Protein AF-A0A6N3R3Y7-F1 (afdb_monomer)

InterPro domains:
  IPR031807 HicB-like antitoxin of toxin-antitoxin system [PF15970] (2-65)
  IPR035069 Antitoxin HicB/UPF0150 [SSF143100] (2-49)
  IPR051404 Type II Toxin-Antitoxin System Antitoxin [PTHR34504] (1-58)

Foldseek 3Di:
DDAAPQQRQLDDDDPDPVRRLVSSQVSVVVSVVVCVVVLHQRGDHDDDDPPDDDDDDDPVSVVVNVVSNVVSVVPDDPCVVCVVVVHNPDDDDD

pLDDT: mean 94.19, std 10.68, range [43.78, 98.69]

Solvent-accessible surface area (backbone atoms only — not comparable to full-atom values): 5901 Å² total; per-residue (Å²): 113,44,72,38,94,65,45,72,84,27,59,44,57,39,96,44,73,68,49,24,54,56,39,43,48,56,30,47,54,53,44,50,51,51,31,64,74,70,72,49,77,72,70,71,82,72,88,81,59,100,83,60,89,82,77,87,70,56,67,79,55,47,53,49,55,54,49,50,40,54,44,63,75,63,74,60,52,73,67,55,53,23,59,74,73,71,47,82,82,72,77,77,81,130

Organism: NCBI:txid754091

Sequence (94 aa):
MVSFVDIPEALTQGETVAEAMEAAKDALLTAFDFYFEDNELIPLPSPLNSHDHFIEVPLSVASKVLLLNAFLQSEITQQELARRIGNPNVVNPK

Structure (mmCIF, N/CA/C/O backbone):
data_AF-A0A6N3R3Y7-F1
#
_entry.id   AF-A0A6N3R3Y7-F1
#
loop_
_atom_site.group_PDB
_atom_site.id
_atom_site.type_symbol
_atom_site.label_atom_id
_atom_site.label_alt_id
_atom_site.label_comp_id
_atom_site.label_asym_id
_atom_site.label_entity_id
_atom_site.label_seq_id
_atom_site.pdbx_PDB_ins_code
_atom_site.Cartn_x
_atom_site.Cartn_y
_atom_site.Cartn_z
_atom_site.occupancy
_atom_site.B_iso_or_equiv
_atom_site.auth_seq_id
_atom_site.auth_comp_id
_atom_site.auth_asym_id
_atom_site.auth_atom_id
_atom_site.pdbx_PDB_model_num
ATOM 1 N N . MET A 1 1 ? 10.132 7.490 -15.716 1.00 92.94 1 MET A N 1
ATOM 2 C CA . MET A 1 1 ? 9.038 7.910 -14.817 1.00 92.94 1 MET A CA 1
ATOM 3 C C . MET A 1 1 ? 8.191 6.696 -14.495 1.00 92.94 1 MET A C 1
ATOM 5 O O . MET A 1 1 ? 7.877 5.951 -15.415 1.00 92.94 1 MET A O 1
ATOM 9 N N . VAL A 1 2 ? 7.860 6.499 -13.224 1.00 98.00 2 VAL A N 1
ATOM 10 C CA . VAL A 1 2 ? 7.000 5.429 -12.713 1.00 98.00 2 VAL A CA 1
ATOM 11 C C . VAL A 1 2 ? 5.850 6.058 -11.939 1.00 98.00 2 VAL A C 1
ATOM 13 O O . VAL A 1 2 ? 6.049 7.029 -11.212 1.00 98.00 2 VAL A O 1
ATOM 16 N N . SER A 1 3 ? 4.666 5.482 -12.105 1.00 97.94 3 SER A N 1
ATOM 17 C CA . SER A 1 3 ? 3.445 5.826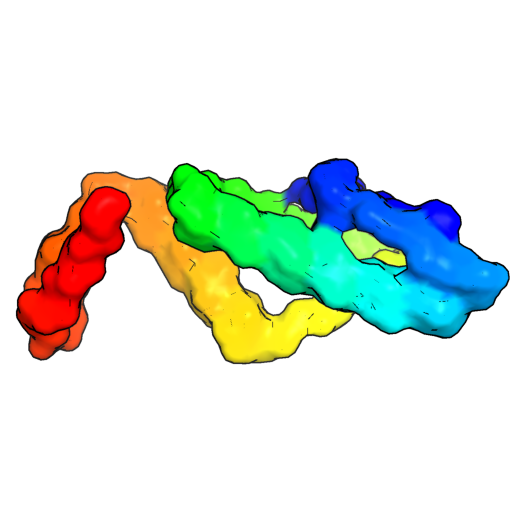 -11.384 1.00 97.94 3 SER A CA 1
ATOM 18 C C . SER A 1 3 ? 2.620 4.566 -11.157 1.00 97.94 3 SER A C 1
ATOM 20 O O . SER A 1 3 ? 2.643 3.666 -12.000 1.00 97.94 3 SER A O 1
ATOM 22 N N . PHE A 1 4 ? 1.841 4.533 -10.080 1.00 98.44 4 PHE A N 1
ATOM 23 C CA . PHE A 1 4 ? 0.908 3.447 -9.791 1.00 98.44 4 PHE A CA 1
ATOM 24 C C . PHE A 1 4 ? -0.521 3.920 -10.045 1.00 98.44 4 PHE A C 1
ATOM 26 O O . PHE A 1 4 ? -0.908 4.992 -9.590 1.00 98.44 4 PHE A O 1
ATOM 33 N N . VAL A 1 5 ? -1.308 3.120 -10.769 1.00 97.81 5 VAL A N 1
ATOM 34 C CA . VAL A 1 5 ? -2.710 3.453 -11.084 1.00 97.81 5 VAL A CA 1
ATOM 35 C C . VAL A 1 5 ? -3.542 3.596 -9.809 1.00 97.81 5 VAL A C 1
ATOM 37 O O . VAL A 1 5 ? -4.379 4.489 -9.724 1.00 97.81 5 VAL A O 1
ATOM 40 N N . ASP A 1 6 ? -3.275 2.743 -8.819 1.00 98.38 6 ASP A N 1
ATOM 41 C CA . ASP A 1 6 ? -4.039 2.692 -7.572 1.00 98.38 6 ASP A CA 1
ATOM 42 C C . ASP A 1 6 ? -3.483 3.626 -6.482 1.00 98.38 6 ASP A C 1
ATOM 44 O O . ASP A 1 6 ? -4.209 3.955 -5.552 1.00 98.38 6 ASP A O 1
ATOM 48 N N . ILE A 1 7 ? -2.218 4.057 -6.596 1.00 98.38 7 ILE A N 1
ATOM 49 C CA . ILE A 1 7 ? -1.481 4.855 -5.594 1.00 98.38 7 ILE A CA 1
ATOM 50 C C . ILE A 1 7 ? -0.804 6.042 -6.316 1.00 98.38 7 ILE A C 1
ATOM 52 O O . ILE A 1 7 ? 0.400 6.001 -6.596 1.00 98.38 7 ILE A O 1
ATOM 56 N N . PRO A 1 8 ? -1.566 7.073 -6.726 1.00 97.00 8 PRO A N 1
ATOM 57 C CA . PRO A 1 8 ? -1.090 8.111 -7.647 1.00 97.00 8 PRO A CA 1
ATOM 58 C C . PRO A 1 8 ? 0.019 9.007 -7.072 1.00 97.00 8 PRO A C 1
ATOM 60 O O . PRO A 1 8 ? 0.791 9.587 -7.835 1.00 97.00 8 PRO A O 1
ATOM 63 N N . GLU A 1 9 ? 0.121 9.116 -5.751 1.00 97.75 9 GLU A N 1
ATOM 64 C CA . GLU A 1 9 ? 1.180 9.834 -5.037 1.00 97.75 9 GLU A CA 1
ATOM 65 C C . GLU A 1 9 ? 2.531 9.099 -5.035 1.00 97.75 9 GLU A C 1
ATOM 67 O O . GLU A 1 9 ? 3.571 9.737 -4.855 1.00 97.75 9 GLU A O 1
ATOM 72 N N . ALA A 1 10 ? 2.557 7.787 -5.302 1.00 98.44 10 ALA A N 1
ATOM 73 C CA . ALA A 1 10 ? 3.793 7.021 -5.447 1.00 98.44 10 ALA A CA 1
ATOM 74 C C . ALA A 1 10 ? 4.430 7.286 -6.823 1.00 98.44 10 ALA A C 1
ATOM 76 O O . ALA A 1 10 ? 4.249 6.538 -7.787 1.00 98.44 10 ALA A O 1
ATOM 77 N N . LEU A 1 11 ? 5.191 8.376 -6.922 1.00 98.38 11 LEU A N 1
ATOM 78 C CA . LEU A 1 11 ? 5.883 8.790 -8.142 1.00 98.38 11 LEU A CA 1
ATOM 79 C C . LEU A 1 11 ? 7.396 8.724 -7.967 1.00 98.38 11 LEU A C 1
ATOM 81 O O . LEU A 1 11 ? 7.951 9.216 -6.988 1.00 98.38 11 LEU A O 1
ATOM 85 N N . THR A 1 12 ? 8.080 8.145 -8.951 1.00 98.50 12 THR A N 1
ATOM 86 C CA . THR A 1 12 ? 9.545 8.048 -8.950 1.00 98.50 12 THR A CA 1
ATOM 87 C C . THR A 1 12 ? 10.094 7.857 -10.364 1.00 98.50 12 THR A C 1
ATOM 89 O O . THR A 1 12 ? 9.357 7.859 -11.352 1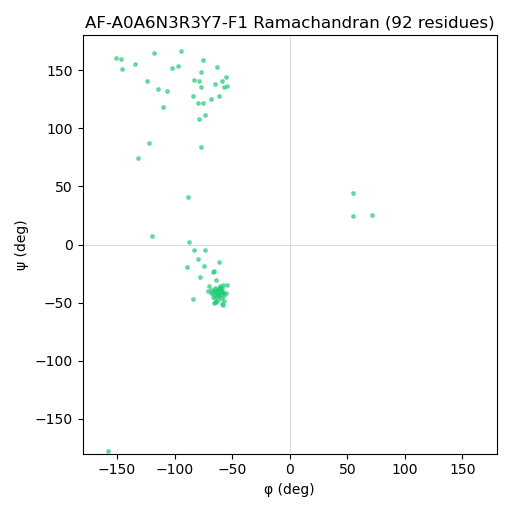.00 98.50 12 THR A O 1
ATOM 92 N N . GLN A 1 13 ? 11.406 7.714 -10.503 1.00 98.31 13 GLN A N 1
ATOM 93 C CA . GLN A 1 13 ? 12.064 7.486 -11.782 1.00 98.31 13 GLN A CA 1
ATOM 94 C C . GLN A 1 13 ? 13.355 6.678 -11.623 1.00 98.31 13 GLN A C 1
ATOM 96 O O . GLN A 1 13 ? 13.943 6.633 -10.549 1.00 98.31 13 GLN A O 1
ATOM 101 N N . GLY A 1 14 ? 13.800 6.086 -12.730 1.00 97.94 14 GLY A N 1
ATOM 102 C CA . GLY A 1 14 ? 15.118 5.480 -12.903 1.00 97.94 14 GLY A CA 1
ATOM 103 C C . GLY A 1 14 ? 15.568 5.673 -14.352 1.00 97.94 14 GLY A C 1
ATOM 104 O O . GLY A 1 14 ? 14.727 5.939 -15.221 1.00 97.94 14 GLY A O 1
ATOM 105 N N . GLU A 1 15 ? 16.871 5.567 -14.609 1.00 97.56 15 GLU A N 1
ATOM 106 C CA . GLU A 1 15 ? 17.449 5.777 -15.946 1.00 97.56 15 GLU A CA 1
ATOM 107 C C . GLU A 1 15 ? 17.227 4.551 -16.845 1.00 97.56 15 GLU A C 1
ATOM 109 O O . GLU A 1 15 ? 17.097 4.665 -18.065 1.00 97.56 15 GLU A O 1
ATOM 114 N N . THR A 1 16 ? 17.116 3.367 -16.239 1.00 98.19 16 THR A N 1
ATOM 115 C CA . THR A 1 16 ? 16.760 2.110 -16.910 1.00 98.19 16 THR A CA 1
ATOM 116 C C . THR A 1 16 ? 15.455 1.519 -16.376 1.00 98.19 16 THR A C 1
ATOM 118 O O . THR A 1 16 ? 14.989 1.875 -15.297 1.00 98.19 16 THR A O 1
ATOM 121 N N . VAL A 1 17 ? 14.866 0.561 -17.106 1.00 96.94 17 VAL A N 1
ATOM 122 C CA . VAL A 1 17 ? 13.671 -0.169 -16.635 1.00 96.94 17 VAL A CA 1
ATOM 123 C C . VAL A 1 17 ? 13.951 -0.892 -15.315 1.00 96.94 17 VAL A C 1
ATOM 125 O O . VAL A 1 17 ? 13.114 -0.861 -14.422 1.00 96.94 17 VAL A O 1
ATOM 128 N N . ALA A 1 18 ? 15.125 -1.513 -15.166 1.00 97.31 18 ALA A N 1
ATOM 129 C CA . ALA A 1 18 ? 15.486 -2.225 -13.942 1.00 97.31 18 ALA A CA 1
ATOM 130 C C . ALA A 1 18 ? 15.578 -1.272 -12.738 1.00 97.31 18 ALA A C 1
ATOM 132 O O . ALA A 1 18 ? 14.926 -1.507 -11.726 1.00 97.31 18 ALA A O 1
ATOM 133 N N . GLU A 1 19 ? 16.300 -0.159 -12.885 1.00 98.12 19 GLU A N 1
ATOM 134 C CA . GLU A 1 19 ? 16.406 0.870 -11.839 1.00 98.12 19 GLU A CA 1
ATOM 135 C C . GLU A 1 19 ? 15.049 1.500 -11.518 1.00 98.12 19 GLU A C 1
ATOM 137 O O . GLU A 1 19 ? 14.731 1.735 -10.357 1.00 98.12 19 GLU A O 1
ATOM 142 N N . ALA A 1 20 ? 14.219 1.744 -12.536 1.00 98.31 20 ALA A N 1
ATOM 143 C CA . ALA A 1 20 ? 12.877 2.272 -12.345 1.00 98.31 20 ALA A CA 1
ATOM 144 C C . ALA A 1 20 ? 12.006 1.309 -11.523 1.00 98.31 20 ALA A C 1
ATOM 146 O O . ALA A 1 20 ? 11.269 1.767 -10.658 1.00 98.31 20 ALA A O 1
ATOM 147 N N . MET A 1 21 ? 12.111 -0.007 -11.746 1.00 98.06 21 MET A N 1
ATOM 148 C CA . MET A 1 21 ? 11.380 -1.021 -10.975 1.00 98.06 21 MET A CA 1
ATOM 149 C C . MET A 1 21 ? 11.887 -1.151 -9.531 1.00 98.06 21 MET A C 1
ATOM 151 O O . MET A 1 21 ? 11.081 -1.354 -8.624 1.00 98.06 21 MET A O 1
ATOM 155 N N . GLU A 1 22 ? 13.193 -1.009 -9.292 1.00 97.81 22 GLU A N 1
ATOM 156 C CA . GLU A 1 22 ? 13.744 -0.960 -7.931 1.00 97.81 22 GLU A CA 1
ATOM 157 C C . GLU A 1 22 ? 13.258 0.290 -7.187 1.00 97.81 22 GLU A C 1
ATOM 159 O O . GLU A 1 22 ? 12.678 0.178 -6.107 1.00 97.81 22 GLU A O 1
ATOM 164 N N . ALA A 1 23 ? 13.381 1.465 -7.810 1.00 98.38 23 ALA A N 1
ATOM 165 C CA . ALA A 1 23 ? 12.905 2.724 -7.245 1.00 98.38 23 ALA A CA 1
ATOM 166 C C . ALA A 1 23 ? 11.387 2.714 -6.993 1.00 98.38 23 ALA A C 1
ATOM 168 O O . ALA A 1 23 ? 10.914 3.274 -6.004 1.00 98.38 23 ALA A O 1
ATOM 169 N N . ALA A 1 24 ? 10.612 2.061 -7.867 1.00 98.56 24 ALA A N 1
ATOM 170 C CA . ALA A 1 24 ? 9.165 1.911 -7.730 1.00 98.56 24 ALA A CA 1
ATOM 171 C C . ALA A 1 24 ? 8.778 1.209 -6.426 1.00 98.56 24 ALA A C 1
ATOM 173 O O . ALA A 1 24 ? 7.813 1.607 -5.776 1.00 98.56 24 ALA A O 1
ATOM 174 N N . LYS A 1 25 ? 9.537 0.182 -6.028 1.00 98.38 25 LYS A N 1
ATOM 175 C CA . LYS A 1 25 ? 9.285 -0.541 -4.782 1.00 98.38 25 LYS A CA 1
ATOM 176 C C . LYS A 1 25 ? 9.431 0.373 -3.571 1.00 98.38 25 LYS A C 1
ATOM 178 O O . LYS A 1 25 ? 8.540 0.391 -2.725 1.00 98.38 25 LYS A O 1
ATOM 183 N N . ASP A 1 26 ? 10.513 1.140 -3.508 1.00 98.25 26 ASP A N 1
ATOM 184 C CA . ASP A 1 26 ? 10.759 2.052 -2.390 1.00 98.25 26 ASP A CA 1
ATOM 185 C C . ASP A 1 26 ? 9.721 3.181 -2.353 1.00 98.25 26 ASP A C 1
ATOM 187 O O . ASP A 1 26 ? 9.207 3.512 -1.284 1.00 98.25 26 ASP A O 1
ATOM 191 N N . ALA A 1 27 ? 9.336 3.715 -3.517 1.00 98.56 27 ALA A N 1
ATOM 192 C CA . ALA A 1 27 ? 8.281 4.721 -3.6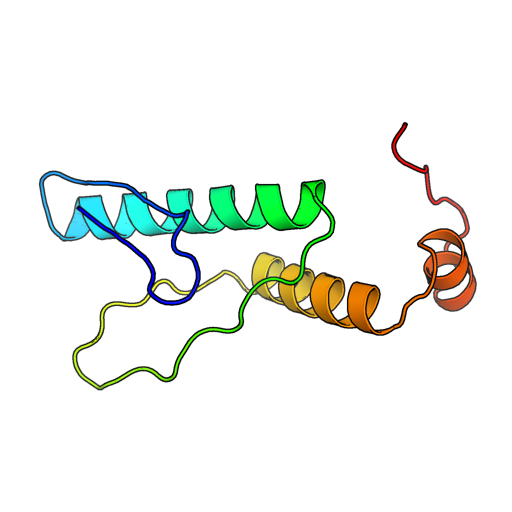22 1.00 98.56 27 ALA A CA 1
ATOM 193 C C . ALA A 1 27 ? 6.919 4.197 -3.139 1.00 98.56 27 ALA A C 1
ATOM 195 O O . ALA A 1 27 ? 6.229 4.895 -2.400 1.00 98.56 27 ALA A O 1
ATOM 196 N N . LEU A 1 28 ? 6.547 2.963 -3.499 1.00 98.69 28 LEU A N 1
ATOM 197 C CA . LEU A 1 28 ? 5.297 2.346 -3.046 1.00 98.69 28 LEU A CA 1
ATOM 198 C C . LEU A 1 28 ? 5.283 2.122 -1.528 1.00 98.69 28 LEU A C 1
ATOM 200 O O . LEU A 1 28 ? 4.283 2.404 -0.875 1.00 98.69 28 LEU A O 1
ATOM 204 N N . LEU A 1 29 ? 6.388 1.629 -0.957 1.00 98.31 29 LEU A N 1
ATOM 205 C CA . LEU A 1 29 ? 6.488 1.422 0.491 1.00 98.31 29 LEU A CA 1
ATOM 206 C C . LEU A 1 29 ? 6.456 2.749 1.258 1.00 98.31 29 LEU A C 1
ATOM 208 O O . LEU A 1 29 ? 5.774 2.838 2.272 1.00 98.31 29 LEU A O 1
ATOM 212 N N . THR A 1 30 ? 7.115 3.782 0.729 1.00 98.31 30 THR A N 1
ATOM 213 C CA . THR A 1 30 ? 7.066 5.138 1.296 1.00 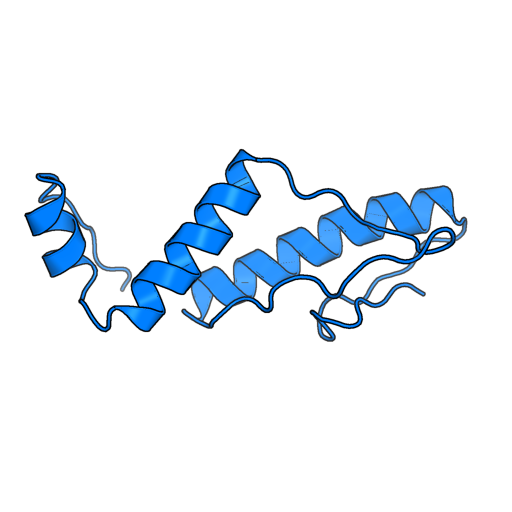98.31 30 THR A CA 1
ATOM 214 C C . THR A 1 30 ? 5.649 5.713 1.235 1.00 98.31 30 THR A C 1
ATOM 216 O O . THR A 1 30 ? 5.197 6.335 2.189 1.00 98.31 30 THR A O 1
ATOM 219 N N . ALA A 1 31 ? 4.913 5.478 0.144 1.00 98.56 31 ALA A N 1
ATOM 220 C CA . ALA A 1 31 ? 3.514 5.886 0.052 1.00 98.56 31 ALA A CA 1
ATOM 221 C C . ALA A 1 31 ? 2.653 5.189 1.115 1.00 98.56 31 ALA A C 1
ATOM 223 O O . ALA A 1 31 ? 1.877 5.853 1.794 1.00 98.56 31 ALA A O 1
ATOM 224 N N . PHE A 1 32 ? 2.828 3.878 1.322 1.00 98.62 32 PHE A N 1
ATOM 225 C CA . PHE A 1 32 ? 2.125 3.164 2.392 1.00 98.62 32 PHE A CA 1
ATOM 226 C C . PHE A 1 32 ? 2.411 3.735 3.780 1.00 98.62 32 PHE A C 1
ATOM 228 O O . PHE A 1 32 ? 1.480 3.796 4.580 1.00 98.62 32 PHE A O 1
ATOM 235 N N . ASP A 1 33 ? 3.642 4.170 4.067 1.00 98.12 33 ASP A N 1
ATOM 236 C CA . ASP A 1 33 ? 3.966 4.814 5.345 1.00 98.12 33 ASP A CA 1
ATOM 237 C C . ASP A 1 33 ? 3.089 6.056 5.584 1.00 98.12 33 ASP A C 1
ATOM 239 O O . ASP A 1 33 ? 2.533 6.188 6.673 1.00 98.12 33 ASP A O 1
ATOM 243 N N . PHE A 1 34 ? 2.842 6.884 4.560 1.00 98.06 34 PHE A N 1
ATOM 244 C CA . PHE A 1 34 ? 1.913 8.017 4.678 1.00 98.06 34 PHE A CA 1
ATOM 245 C C . PHE A 1 34 ? 0.475 7.575 4.986 1.00 98.06 34 PHE A C 1
ATOM 247 O O . PHE A 1 34 ? -0.136 8.115 5.902 1.00 98.06 34 PHE A O 1
ATOM 254 N N . TYR A 1 35 ? -0.052 6.532 4.330 1.00 98.38 35 TYR A N 1
ATOM 255 C CA . TYR A 1 35 ? -1.381 5.998 4.681 1.00 98.38 35 TYR A CA 1
ATOM 256 C C . TYR A 1 35 ? -1.456 5.484 6.127 1.00 98.38 35 TYR A C 1
ATOM 258 O O . TYR A 1 35 ? -2.486 5.639 6.789 1.00 98.38 35 TYR A O 1
ATOM 266 N N . PHE A 1 36 ? -0.384 4.859 6.633 1.00 97.38 36 PHE A N 1
ATOM 267 C CA . PHE A 1 36 ? -0.320 4.421 8.030 1.00 97.38 36 PHE A CA 1
ATOM 268 C C . PHE A 1 36 ? -0.302 5.607 9.001 1.00 97.38 36 PHE A C 1
ATOM 270 O O . PHE A 1 36 ? -0.970 5.543 10.034 1.00 97.38 36 PHE A O 1
ATOM 277 N N . GLU A 1 37 ? 0.454 6.661 8.692 1.00 97.00 37 GLU A N 1
ATOM 278 C CA . GLU A 1 37 ? 0.547 7.875 9.511 1.00 97.00 37 GLU A CA 1
ATOM 279 C C . GLU A 1 37 ? -0.782 8.643 9.534 1.00 97.00 37 GLU A C 1
ATOM 281 O O . GLU A 1 37 ? -1.281 8.993 10.609 1.00 97.00 37 GLU A O 1
ATOM 286 N N . ASP A 1 38 ? -1.408 8.800 8.369 1.00 97.38 38 ASP A N 1
ATOM 287 C CA . ASP A 1 38 ? -2.637 9.576 8.194 1.00 97.38 38 ASP A CA 1
ATOM 288 C C . ASP A 1 38 ? -3.911 8.781 8.541 1.00 97.38 38 ASP A C 1
ATOM 290 O O . ASP A 1 38 ? -5.003 9.343 8.607 1.00 97.38 38 ASP A O 1
ATOM 294 N N . ASN A 1 39 ? -3.782 7.485 8.865 1.00 96.75 39 ASN A N 1
ATOM 295 C CA . ASN A 1 39 ? -4.897 6.566 9.134 1.00 96.75 39 ASN A CA 1
ATOM 296 C C . ASN A 1 39 ? -5.916 6.527 7.980 1.00 96.75 39 ASN A C 1
A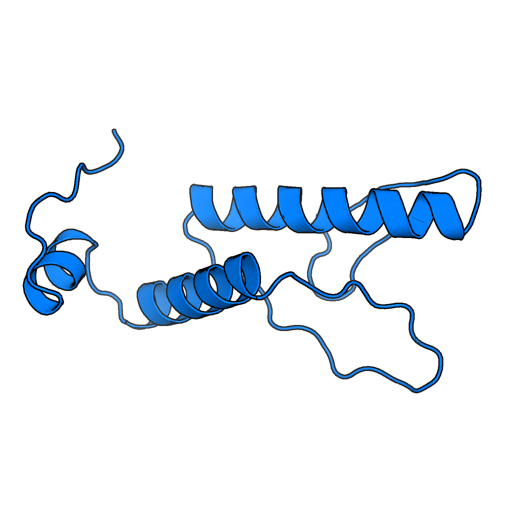TOM 298 O O . ASN A 1 39 ? -7.131 6.530 8.198 1.00 96.75 39 ASN A O 1
ATOM 302 N N . GLU A 1 40 ? -5.412 6.457 6.751 1.00 98.19 40 GLU A N 1
ATOM 303 C CA . GLU A 1 40 ? -6.223 6.406 5.538 1.00 98.19 40 GLU A CA 1
ATOM 304 C C . GLU A 1 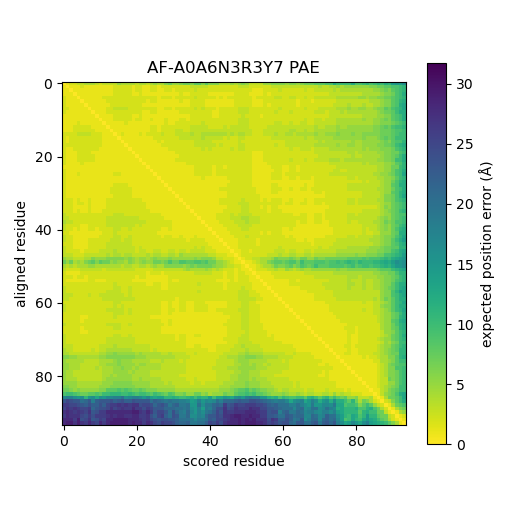40 ? -6.306 4.985 4.964 1.00 98.19 40 GLU A C 1
ATOM 306 O O . GLU A 1 40 ? -5.422 4.146 5.151 1.00 98.19 40 GLU A O 1
ATOM 311 N N . LEU A 1 41 ? -7.404 4.692 4.259 1.00 98.50 41 LEU A N 1
ATOM 312 C CA . LEU A 1 41 ? -7.567 3.406 3.582 1.00 98.50 41 LEU A CA 1
ATOM 313 C C . LEU A 1 41 ? -6.578 3.299 2.425 1.00 98.50 41 LEU A C 1
ATOM 315 O O . LEU A 1 41 ? -6.618 4.116 1.511 1.00 98.50 41 LEU A O 1
ATOM 319 N N . ILE A 1 42 ? -5.779 2.235 2.419 1.00 98.62 42 ILE A N 1
ATOM 320 C CA . ILE A 1 42 ? -4.868 1.928 1.316 1.00 98.62 42 ILE A CA 1
ATOM 321 C C . ILE A 1 42 ? -5.671 1.270 0.183 1.00 98.62 42 ILE A C 1
ATOM 323 O O . ILE A 1 42 ? -6.271 0.208 0.412 1.00 98.62 42 ILE A O 1
ATOM 327 N N . PRO A 1 43 ? -5.684 1.839 -1.037 1.00 98.38 43 PRO A N 1
ATOM 328 C CA . PRO A 1 43 ? -6.303 1.216 -2.203 1.00 98.38 43 PRO A CA 1
ATOM 329 C C . PRO A 1 43 ? -5.765 -0.198 -2.469 1.00 98.38 43 PRO A C 1
ATOM 331 O O . PRO A 1 43 ? -4.564 -0.457 -2.392 1.00 98.38 43 PRO A O 1
ATOM 334 N N . LEU A 1 44 ? -6.661 -1.139 -2.783 1.00 97.81 44 LEU A N 1
ATOM 335 C CA . LEU A 1 44 ? -6.264 -2.485 -3.207 1.00 97.81 44 LEU A CA 1
ATOM 336 C C . LEU A 1 44 ? -5.798 -2.465 -4.670 1.00 97.81 44 LEU A C 1
ATOM 338 O O . LEU A 1 44 ? -6.343 -1.690 -5.455 1.00 97.81 44 LEU A O 1
ATOM 342 N N . PRO A 1 45 ? -4.841 -3.331 -5.051 1.00 97.88 45 PRO A N 1
ATOM 343 C CA . PRO A 1 45 ? -4.303 -3.333 -6.403 1.00 97.88 45 PRO A CA 1
ATOM 344 C C . PRO A 1 45 ? -5.369 -3.715 -7.431 1.00 97.88 45 PRO A C 1
ATOM 346 O O . PRO A 1 45 ? -6.136 -4.667 -7.237 1.00 97.88 45 PRO A O 1
ATOM 349 N N . SER A 1 46 ? -5.366 -3.007 -8.555 1.00 97.81 46 SER A N 1
ATOM 350 C CA . SER A 1 46 ? -6.157 -3.355 -9.729 1.00 97.81 46 SER A CA 1
ATOM 351 C C . SER A 1 46 ? -5.728 -4.716 -10.314 1.00 97.81 46 SER A C 1
ATOM 353 O O . SER A 1 46 ? -4.573 -5.127 -10.165 1.00 97.81 46 SER A O 1
ATOM 355 N N . PRO A 1 47 ? -6.632 -5.451 -10.996 1.00 97.12 47 PRO A N 1
ATOM 356 C CA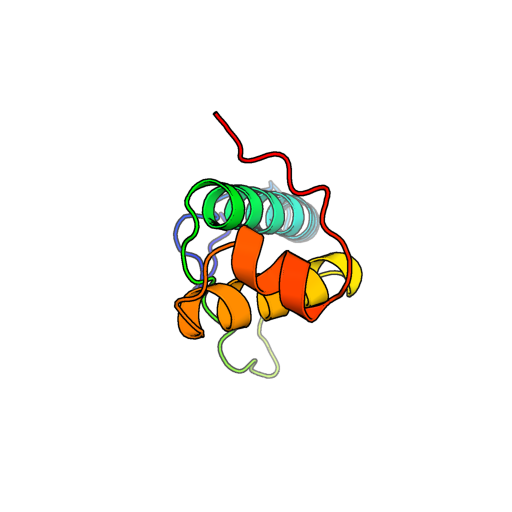 . PRO A 1 47 ? -6.287 -6.714 -11.647 1.00 97.12 47 PRO A CA 1
ATOM 357 C C . PRO A 1 47 ? -5.142 -6.560 -12.658 1.00 97.12 47 PRO A C 1
ATOM 359 O O . PRO A 1 47 ? -5.159 -5.641 -13.474 1.00 97.12 47 PRO A O 1
ATOM 362 N N . LEU A 1 48 ? -4.184 -7.491 -12.636 1.00 96.25 48 LEU A N 1
ATOM 363 C CA . LEU A 1 48 ? -3.042 -7.497 -13.555 1.00 96.25 48 LEU A CA 1
ATOM 364 C C . LEU A 1 48 ? -3.386 -8.137 -14.906 1.00 96.25 48 LEU A C 1
ATOM 366 O O . LEU A 1 48 ? -4.033 -9.186 -14.966 1.00 96.25 48 LEU A O 1
ATOM 370 N N . ASN A 1 49 ? -2.856 -7.562 -15.983 1.00 95.50 49 ASN A N 1
ATOM 371 C CA . ASN A 1 49 ? -2.803 -8.168 -17.309 1.00 95.50 49 ASN A CA 1
ATOM 372 C C . ASN A 1 49 ? -1.466 -8.890 -17.540 1.00 95.50 49 ASN A C 1
ATOM 374 O O . ASN A 1 49 ? -0.479 -8.681 -16.841 1.00 95.50 49 ASN A O 1
ATOM 378 N N . SER A 1 50 ? -1.402 -9.716 -18.587 1.00 91.69 50 SER A N 1
ATOM 379 C CA . SER A 1 50 ? -0.220 -10.528 -18.931 1.00 91.69 50 SER A CA 1
ATOM 380 C C . SER A 1 50 ? 1.053 -9.738 -19.259 1.00 91.69 50 SER A C 1
ATOM 382 O O . SER A 1 50 ? 2.128 -10.331 -19.292 1.00 91.69 50 SER A O 1
ATOM 384 N N . HIS A 1 51 ? 0.942 -8.435 -19.515 1.00 92.81 51 HIS A N 1
ATOM 385 C CA . HIS A 1 51 ? 2.055 -7.568 -19.912 1.00 92.81 51 HIS A CA 1
ATOM 386 C C . HIS A 1 51 ? 2.296 -6.425 -18.917 1.00 92.81 51 HIS A C 1
ATOM 388 O O . HIS A 1 51 ? 3.102 -5.540 -19.201 1.00 92.81 51 HIS A O 1
ATOM 394 N N . ASP A 1 52 ? 1.604 -6.427 -17.776 1.00 95.38 52 ASP A N 1
ATOM 395 C CA . ASP A 1 52 ? 1.734 -5.356 -16.795 1.00 95.38 52 ASP A CA 1
ATOM 396 C C . ASP A 1 52 ? 3.004 -5.528 -15.959 1.00 95.38 52 ASP A C 1
ATOM 398 O O . ASP A 1 52 ? 3.375 -6.630 -15.543 1.00 95.38 52 ASP A O 1
ATOM 402 N N . HIS A 1 53 ? 3.656 -4.403 -15.673 1.00 96.75 53 HIS A N 1
ATOM 403 C CA . HIS A 1 53 ? 4.656 -4.335 -14.618 1.00 96.75 53 HIS A CA 1
ATOM 404 C C . HIS A 1 53 ? 3.950 -4.272 -13.264 1.00 96.75 53 HIS A C 1
ATOM 406 O O . HIS A 1 53 ? 3.000 -3.511 -13.090 1.00 96.75 53 HIS A O 1
ATOM 412 N N . PHE A 1 54 ? 4.437 -5.041 -12.293 1.00 97.62 54 PHE A N 1
ATOM 413 C CA . PHE A 1 54 ? 3.907 -5.044 -10.934 1.00 97.62 54 PHE A CA 1
ATOM 414 C C . PHE A 1 54 ? 5.037 -4.996 -9.908 1.00 97.62 54 PHE A C 1
ATOM 416 O O . PHE A 1 54 ? 6.161 -5.426 -10.175 1.00 97.62 54 PHE A O 1
ATOM 423 N N . ILE A 1 55 ? 4.712 -4.493 -8.718 1.00 98.19 55 ILE A N 1
ATOM 424 C CA . ILE A 1 55 ? 5.571 -4.571 -7.539 1.00 98.19 55 ILE A CA 1
ATOM 425 C C . ILE A 1 55 ? 4.930 -5.539 -6.558 1.00 98.19 55 ILE A C 1
ATOM 427 O O . ILE A 1 55 ? 3.817 -5.321 -6.083 1.00 98.19 55 ILE A O 1
ATOM 431 N N . GLU A 1 56 ? 5.640 -6.621 -6.253 1.00 97.38 56 GLU A N 1
ATOM 432 C CA . GLU A 1 56 ? 5.227 -7.538 -5.200 1.00 97.38 56 GLU A CA 1
ATOM 433 C C . GLU A 1 56 ? 5.525 -6.921 -3.829 1.00 97.38 56 GLU A C 1
ATOM 435 O O . GLU A 1 56 ? 6.668 -6.590 -3.494 1.00 97.38 56 GLU A O 1
ATOM 440 N N . VAL A 1 57 ? 4.477 -6.772 -3.023 1.00 97.62 57 VAL A N 1
ATOM 441 C CA . VAL A 1 57 ? 4.578 -6.271 -1.653 1.00 97.62 57 VAL A CA 1
ATOM 442 C C . VAL A 1 57 ? 4.940 -7.436 -0.722 1.00 97.62 57 VAL A C 1
ATOM 444 O O . VAL A 1 57 ? 4.238 -8.450 -0.725 1.00 97.62 57 VAL A O 1
ATOM 447 N N . PRO A 1 58 ? 5.989 -7.321 0.119 1.00 96.94 58 PRO A N 1
ATOM 448 C CA . PRO A 1 58 ? 6.337 -8.371 1.073 1.00 96.94 58 PRO A CA 1
ATOM 449 C C . PRO A 1 58 ? 5.163 -8.733 1.993 1.00 96.94 58 PRO A C 1
ATOM 451 O O . PRO A 1 58 ? 4.442 -7.849 2.454 1.00 96.94 58 PRO A O 1
ATOM 454 N N . LEU A 1 59 ? 5.015 -10.014 2.353 1.00 97.81 59 LEU A N 1
ATOM 455 C CA . LEU A 1 59 ? 3.904 -10.489 3.199 1.00 97.81 59 LEU A CA 1
ATOM 456 C C . LEU A 1 59 ? 3.783 -9.739 4.538 1.00 97.81 59 LEU A C 1
ATOM 458 O O . LEU A 1 59 ? 2.678 -9.490 5.024 1.00 97.81 59 LEU A O 1
ATOM 462 N N . SER A 1 60 ? 4.909 -9.342 5.133 1.00 97.75 60 SER A N 1
ATOM 463 C CA . SER A 1 60 ? 4.935 -8.547 6.368 1.00 97.75 60 SER A CA 1
ATOM 464 C C . SER A 1 60 ? 4.318 -7.155 6.199 1.00 97.75 60 SER A C 1
ATOM 466 O O . SER A 1 60 ? 3.746 -6.627 7.147 1.00 97.75 60 SER A O 1
ATOM 468 N N . VAL A 1 61 ? 4.411 -6.568 5.007 1.00 98.12 61 VAL A N 1
ATOM 469 C CA . VAL A 1 61 ? 3.781 -5.288 4.670 1.00 98.12 61 VAL A CA 1
ATOM 470 C C . VAL A 1 61 ? 2.327 -5.521 4.267 1.00 98.12 61 VAL A C 1
ATOM 472 O O . VAL A 1 61 ? 1.440 -4.886 4.825 1.00 98.12 61 VAL A O 1
ATOM 475 N N . ALA A 1 62 ? 2.056 -6.499 3.397 1.00 98.25 62 ALA A N 1
ATOM 476 C CA . ALA A 1 62 ? 0.700 -6.836 2.958 1.00 98.25 62 ALA A CA 1
ATOM 477 C C . ALA A 1 62 ? -0.241 -7.146 4.139 1.00 98.25 62 ALA A C 1
ATOM 479 O O . ALA A 1 62 ? -1.377 -6.680 4.180 1.00 98.25 62 ALA A O 1
ATOM 480 N N . SER A 1 63 ? 0.245 -7.880 5.144 1.00 98.31 63 SER A N 1
ATOM 481 C CA . SER A 1 63 ? -0.510 -8.156 6.374 1.00 98.31 63 SER A CA 1
ATOM 482 C C . SER A 1 63 ? -0.869 -6.892 7.161 1.00 98.31 63 SER A C 1
ATOM 484 O O . SER A 1 63 ? -1.979 -6.805 7.681 1.00 98.31 63 SER A O 1
ATOM 486 N N . LYS A 1 64 ? 0.023 -5.895 7.218 1.00 97.81 64 LYS A N 1
ATOM 487 C CA . LYS A 1 64 ? -0.259 -4.603 7.857 1.00 97.81 64 LYS A CA 1
ATOM 488 C C . LYS A 1 64 ? -1.249 -3.768 7.052 1.00 97.81 64 LYS A C 1
ATOM 490 O O . LYS A 1 64 ? -2.129 -3.172 7.657 1.00 97.81 64 LYS A O 1
ATOM 495 N N . VAL A 1 65 ? -1.140 -3.763 5.722 1.00 98.56 65 VAL A N 1
ATOM 496 C CA . VAL A 1 65 ? -2.082 -3.065 4.829 1.00 98.56 65 VAL A CA 1
ATOM 497 C C . VAL A 1 65 ? -3.501 -3.598 5.030 1.00 98.56 65 VAL A C 1
ATOM 499 O O . VAL A 1 65 ? -4.429 -2.839 5.302 1.00 98.56 65 VAL A O 1
ATOM 502 N N . LEU A 1 66 ? -3.667 -4.923 4.975 1.00 98.62 66 LEU A N 1
ATOM 503 C CA . LEU A 1 66 ? -4.967 -5.560 5.196 1.00 98.62 66 LEU A CA 1
ATOM 504 C C . LEU A 1 66 ? -5.495 -5.303 6.615 1.00 98.62 66 LEU A C 1
ATOM 506 O O . LEU A 1 66 ? -6.691 -5.069 6.788 1.00 98.62 66 LEU A O 1
ATOM 510 N N . LEU A 1 67 ? -4.613 -5.322 7.621 1.00 98.00 67 LEU A N 1
ATOM 511 C CA . LEU A 1 67 ? -4.976 -5.022 9.005 1.00 98.00 67 LEU A CA 1
ATOM 512 C C . LEU A 1 67 ? -5.440 -3.571 9.180 1.00 98.00 67 LEU A C 1
ATOM 514 O O . LEU A 1 67 ? -6.463 -3.364 9.825 1.00 98.00 67 LEU A O 1
ATOM 518 N N . LEU A 1 68 ? -4.726 -2.592 8.614 1.00 98.38 68 LEU A N 1
ATOM 519 C CA . LEU A 1 68 ? -5.109 -1.178 8.659 1.00 98.38 68 LEU A CA 1
ATOM 520 C C . LEU A 1 68 ? -6.491 -0.988 8.037 1.00 98.38 68 LEU A C 1
ATOM 522 O O . LEU A 1 68 ? -7.384 -0.460 8.693 1.00 98.38 68 LEU A O 1
ATOM 526 N N . ASN A 1 69 ? -6.695 -1.493 6.819 1.00 98.62 69 ASN A N 1
ATOM 527 C CA . ASN A 1 69 ? -7.968 -1.343 6.121 1.00 98.62 69 ASN A CA 1
ATOM 528 C C . ASN A 1 69 ? -9.134 -1.941 6.919 1.00 98.62 69 ASN A C 1
ATOM 530 O O . ASN A 1 69 ? -10.163 -1.288 7.093 1.00 98.62 69 ASN A O 1
ATOM 534 N N . ALA A 1 70 ? -8.963 -3.152 7.458 1.00 98.44 70 ALA A N 1
ATOM 535 C CA . ALA A 1 70 ? -9.978 -3.786 8.296 1.00 98.44 70 ALA A CA 1
ATOM 536 C C . ALA A 1 70 ? -10.212 -3.025 9.613 1.00 98.44 70 ALA A C 1
ATOM 538 O O . ALA A 1 70 ? -11.349 -2.924 10.074 1.00 98.44 70 ALA A O 1
ATOM 539 N N . PHE A 1 71 ? -9.153 -2.483 10.222 1.00 97.81 71 PHE A N 1
ATOM 540 C CA . PHE A 1 71 ? -9.244 -1.693 11.447 1.00 97.81 71 PHE A CA 1
ATOM 541 C C . PHE A 1 71 ? -10.031 -0.397 11.221 1.00 97.81 71 PHE A C 1
ATOM 543 O O . PHE A 1 71 ? -10.997 -0.155 11.945 1.00 97.81 71 PHE A O 1
ATOM 550 N N . LEU A 1 72 ? -9.698 0.375 10.183 1.00 97.81 72 LEU A N 1
ATOM 551 C CA . LEU A 1 72 ? -10.396 1.618 9.839 1.00 97.81 72 LEU A CA 1
ATOM 552 C C . LEU A 1 72 ? -11.876 1.369 9.521 1.00 97.81 72 LEU A C 1
ATOM 554 O O . LEU A 1 72 ? -12.745 2.058 10.047 1.00 97.81 72 LEU A O 1
ATOM 558 N N . GLN A 1 73 ? -12.180 0.324 8.745 1.00 98.38 73 GLN A N 1
ATOM 559 C CA . GLN A 1 73 ? -13.560 -0.066 8.421 1.00 98.38 73 GLN A CA 1
ATOM 560 C C . GLN A 1 73 ? -14.366 -0.556 9.631 1.00 98.38 73 GLN A C 1
ATOM 562 O O . GLN A 1 73 ? -15.593 -0.552 9.593 1.00 98.38 73 GLN A O 1
ATOM 567 N N . SER A 1 74 ? -13.700 -1.017 10.692 1.00 97.75 74 SER A N 1
ATOM 568 C CA . SER A 1 74 ? -14.379 -1.487 11.902 1.00 97.75 74 SER A CA 1
ATOM 569 C C . SER A 1 74 ? -14.842 -0.359 12.828 1.00 97.75 74 SER A C 1
ATOM 571 O O . SER A 1 74 ? -15.602 -0.634 13.756 1.00 97.75 74 SER A O 1
ATOM 573 N N . GLU A 1 75 ? -14.376 0.876 12.599 1.00 96.81 75 GLU A N 1
ATOM 574 C CA . GLU A 1 75 ? -14.718 2.077 13.377 1.00 96.81 75 GLU A CA 1
ATOM 575 C C . GLU A 1 75 ? -14.466 1.942 14.897 1.00 96.81 75 GLU A C 1
ATOM 577 O O . GLU A 1 75 ? -15.081 2.628 15.716 1.00 96.81 75 GLU A O 1
ATOM 582 N N . ILE A 1 76 ? -13.550 1.056 15.308 1.00 95.69 76 ILE A N 1
ATOM 583 C CA . ILE A 1 76 ? -13.148 0.902 16.713 1.00 95.69 76 ILE A CA 1
ATOM 584 C C . ILE A 1 76 ? -11.870 1.688 17.007 1.00 95.69 76 ILE A C 1
ATOM 586 O O . ILE A 1 76 ? -11.019 1.890 16.147 1.00 95.69 76 ILE A O 1
ATOM 590 N N . THR A 1 77 ? -11.688 2.092 18.263 1.00 94.56 77 THR A N 1
ATOM 591 C CA . THR A 1 77 ? -10.444 2.741 18.697 1.00 94.56 77 THR A CA 1
ATOM 592 C C . THR A 1 77 ? -9.313 1.722 18.848 1.00 94.56 77 THR A C 1
ATOM 594 O O . THR A 1 77 ? -9.555 0.534 19.084 1.00 94.56 77 THR A O 1
ATOM 597 N N . GLN A 1 78 ? -8.057 2.181 18.808 1.00 92.44 78 GLN A N 1
ATOM 598 C CA . GLN A 1 78 ? -6.910 1.306 19.087 1.00 92.44 78 GLN A CA 1
ATOM 599 C C . GLN A 1 78 ? -7.006 0.675 20.486 1.00 92.44 78 GLN A C 1
ATOM 601 O O . GLN A 1 78 ? -6.659 -0.490 20.666 1.00 92.44 78 GLN A O 1
ATOM 606 N N . GLN A 1 79 ? -7.548 1.412 21.463 1.00 93.94 79 GLN A N 1
ATOM 607 C CA . GLN A 1 79 ? -7.800 0.907 22.814 1.00 93.94 79 GLN A CA 1
ATOM 608 C C . GLN A 1 79 ? -8.813 -0.250 22.822 1.00 93.94 79 GLN A C 1
ATOM 610 O O . GLN A 1 79 ? -8.606 -1.242 23.522 1.00 93.94 79 GLN A O 1
ATOM 615 N N . GLU A 1 80 ? -9.893 -0.152 22.042 1.00 95.00 80 GLU A N 1
ATOM 616 C CA . GLU A 1 80 ? -10.881 -1.229 21.926 1.00 95.00 80 GLU A CA 1
ATOM 617 C C . GLU A 1 80 ? -10.298 -2.452 21.211 1.00 95.00 80 GLU A C 1
ATOM 619 O O . GLU A 1 80 ? -10.493 -3.578 21.675 1.00 95.00 80 GLU A O 1
ATOM 624 N N . LEU A 1 81 ? -9.528 -2.254 20.135 1.00 94.75 81 LEU A N 1
ATOM 625 C CA . LEU A 1 81 ? -8.811 -3.348 19.477 1.00 94.75 81 LEU A CA 1
ATOM 626 C C . LEU A 1 81 ? -7.884 -4.069 20.467 1.00 94.75 81 LEU A C 1
ATOM 628 O O . LEU A 1 81 ? -7.946 -5.292 20.596 1.00 94.75 81 LEU A O 1
ATOM 632 N N . ALA A 1 82 ? -7.082 -3.316 21.219 1.00 93.81 82 ALA A N 1
ATOM 633 C CA . ALA A 1 82 ? -6.192 -3.842 22.248 1.00 93.81 82 ALA A CA 1
ATOM 634 C C . ALA A 1 82 ? -6.905 -4.646 23.331 1.00 93.81 82 ALA A C 1
ATOM 636 O O . ALA A 1 82 ? -6.452 -5.732 23.706 1.00 93.81 82 ALA A O 1
ATOM 637 N N . ARG A 1 83 ? -8.050 -4.142 23.804 1.00 94.38 83 ARG A N 1
ATOM 638 C CA . ARG A 1 83 ? -8.899 -4.851 24.762 1.00 94.38 83 ARG A CA 1
ATOM 639 C C . ARG A 1 83 ? -9.368 -6.194 24.198 1.00 94.38 83 ARG A C 1
ATOM 641 O O . ARG A 1 83 ? -9.359 -7.182 24.928 1.00 94.38 83 ARG A O 1
ATOM 648 N N . ARG A 1 84 ? -9.746 -6.252 22.914 1.00 94.62 84 ARG A N 1
ATOM 649 C CA . ARG A 1 84 ? -10.201 -7.488 22.247 1.00 94.62 84 ARG A CA 1
ATOM 650 C C . ARG A 1 84 ? -9.090 -8.520 22.075 1.00 94.62 84 ARG A C 1
ATOM 652 O O . ARG A 1 84 ? -9.350 -9.703 22.260 1.00 94.62 84 ARG A O 1
ATOM 659 N N . ILE A 1 85 ? -7.871 -8.088 21.752 1.00 94.25 85 ILE A N 1
ATOM 660 C CA . ILE A 1 85 ? -6.724 -8.994 21.552 1.00 94.25 85 ILE A CA 1
ATOM 661 C C . ILE A 1 85 ? -5.961 -9.310 22.849 1.00 94.25 85 ILE A C 1
ATOM 663 O O . ILE A 1 85 ? -4.960 -10.019 22.812 1.00 94.25 85 ILE A O 1
ATOM 667 N N . GLY A 1 86 ? -6.414 -8.791 23.996 1.00 93.25 86 GLY A N 1
ATOM 668 C CA . GLY A 1 86 ? -5.796 -9.049 25.298 1.00 93.25 86 GLY A CA 1
ATOM 669 C C . GLY A 1 86 ? -4.441 -8.363 25.503 1.00 93.25 86 GLY A C 1
ATOM 670 O O . GLY A 1 86 ? -3.638 -8.848 26.296 1.00 93.25 86 GLY A O 1
ATOM 671 N N . ASN A 1 87 ? -4.176 -7.246 24.814 1.00 85.88 87 ASN A N 1
ATOM 672 C CA . ASN A 1 87 ? -2.928 -6.487 24.936 1.00 85.88 87 ASN A CA 1
ATOM 673 C C . ASN A 1 87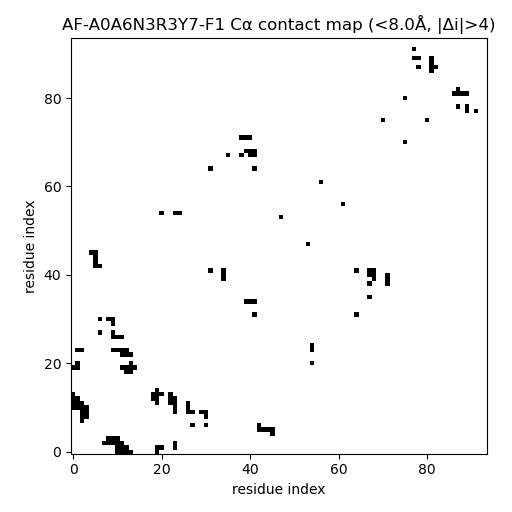 ? -3.1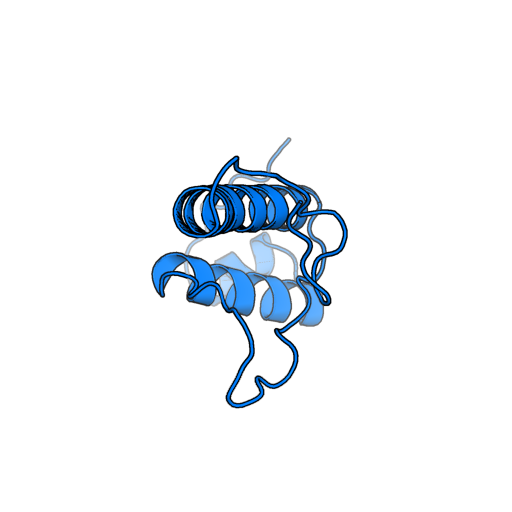97 -5.027 25.351 1.00 85.88 87 ASN A C 1
ATOM 675 O O . ASN A 1 87 ? -3.319 -4.162 24.488 1.00 85.88 87 ASN A O 1
ATOM 679 N N . PRO A 1 88 ? -3.281 -4.720 26.657 1.00 67.81 88 PRO A N 1
ATOM 680 C CA . PRO A 1 88 ? -3.722 -3.411 27.145 1.00 67.81 88 PRO A CA 1
ATOM 681 C C . PRO A 1 88 ? -2.702 -2.267 26.973 1.00 67.81 88 PRO A C 1
ATOM 683 O O . PRO A 1 88 ? -3.033 -1.126 27.285 1.00 67.81 88 PRO A O 1
ATOM 686 N N . ASN A 1 89 ? -1.481 -2.527 26.491 1.00 63.97 89 ASN A N 1
ATOM 687 C CA . ASN A 1 89 ? -0.381 -1.551 26.475 1.00 63.97 89 ASN A CA 1
ATOM 688 C C . ASN A 1 89 ? -0.337 -0.666 25.211 1.00 63.97 89 ASN A C 1
ATOM 690 O O . ASN A 1 89 ? 0.742 -0.411 24.676 1.00 63.97 89 ASN A O 1
ATOM 694 N N . VAL A 1 90 ? -1.481 -0.190 24.710 1.00 63.16 90 VAL A N 1
ATOM 695 C CA . VAL A 1 90 ? -1.483 0.744 23.569 1.00 63.16 90 VAL A CA 1
ATOM 696 C C . VAL A 1 90 ? -1.028 2.116 24.040 1.00 63.16 90 VAL A C 1
ATOM 698 O O . VAL A 1 90 ? -1.722 2.798 24.794 1.00 63.16 90 VAL A O 1
ATOM 701 N N . VAL A 1 91 ? 0.157 2.517 23.589 1.00 60.53 91 VAL A N 1
ATOM 702 C CA . VAL A 1 91 ? 0.619 3.898 23.687 1.00 60.53 91 VAL A CA 1
ATOM 703 C C . VAL A 1 91 ? -0.071 4.665 22.568 1.00 60.53 91 VAL A C 1
ATOM 705 O O . VAL A 1 91 ? 0.253 4.464 21.401 1.00 60.53 91 VAL A O 1
ATOM 708 N N . ASN A 1 92 ? -1.036 5.519 22.911 1.00 52.53 92 ASN A N 1
ATOM 709 C CA . ASN A 1 92 ? -1.621 6.428 21.929 1.00 52.53 92 ASN A CA 1
ATOM 710 C C . ASN A 1 92 ? -0.511 7.361 21.406 1.00 52.53 92 ASN A C 1
ATOM 712 O O . ASN A 1 92 ? 0.188 7.960 22.236 1.00 52.53 92 ASN A O 1
ATOM 716 N N . PRO A 1 93 ? -0.319 7.490 20.080 1.00 53.88 93 PRO A N 1
ATOM 717 C CA . PRO A 1 93 ? 0.550 8.529 19.546 1.00 53.88 93 PRO A CA 1
ATOM 718 C C . PRO A 1 93 ? 0.023 9.901 19.997 1.00 53.88 93 PRO A C 1
ATOM 720 O O . PRO A 1 93 ? -1.186 10.090 20.147 1.00 53.88 93 PRO A O 1
ATOM 723 N N . LYS A 1 94 ? 0.955 10.797 20.336 1.00 43.78 94 LYS A N 1
ATOM 724 C CA . LYS A 1 94 ? 0.655 12.160 20.794 1.00 43.78 94 LYS A CA 1
ATOM 725 C C . LYS A 1 94 ? 0.045 13.005 19.690 1.00 43.78 94 LYS A C 1
ATOM 727 O O . LYS A 1 94 ? 0.487 12.828 18.538 1.00 43.78 94 LYS A O 1
#

Mean predicted aligned error: 4.18 Å

Radius of gyration: 16.14 Å; Cα contacts (8 Å, |Δi|>4): 81; chains: 1; bounding box: 32×23×47 Å

Secondary structure (DSSP, 8-state):
-EE-SS-TT-EE--SSHHHHHHHHHHHHHHHHHHHHHHTPPPPPPPPPPTT----PPPHHHHHHHHHHHHHHHTT--HHHHHHHHT--------

Nearest PDB structures (foldseek):
  6u0i-assembly1_B  TM=9.993E-01  e=1.192E-10  Escherichia coli str. K-12 substr. DH10B